Protein AF-A0A849DAQ7-F1 (afdb_monomer_lite)

Secondary structure (DSSP, 8-state):
-HHHHHHHHHHH-HHHHHHHHHHHHHHHHHHHHHS---HHHHHHHHHHHHHHHHHHHHHHHHHHHHH-GGGHHHHHHHHHHHHHHHHHHHHHHHHHHHHHHSSSHHHHHHHHHHHHHHHHHHHHHHHHHHHHHTTT-----

Radius of gyration: 16.73 Å; chains: 1; bounding box: 47×26×46 Å

Foldseek 3Di:
DLVVLLVVCVVPPLLVSLLVLLVLLLVLLVCVLPDPDDPVVNVVSVVSNVVSVSSSNSSVLVVQCVVPVVCSVVVVVVVVVVVVVVVVVLVVLQVVCCVPPVDSSRSSVVVSVVSVVVSVVSVVVVVVCCVVVVVPDPDDD

Structure (mmCIF, N/CA/C/O backbone):
data_AF-A0A849DAQ7-F1
#
_entry.id   AF-A0A849DAQ7-F1
#
loop_
_atom_site.group_PDB
_atom_site.id
_atom_site.type_symbol
_atom_site.label_atom_id
_atom_site.label_alt_id
_atom_site.label_comp_id
_atom_site.label_asym_id
_atom_site.label_entity_id
_atom_site.label_seq_id
_atom_site.pdbx_PDB_ins_code
_atom_site.Cartn_x
_atom_site.Cartn_y
_atom_site.Cartn_z
_atom_site.occupancy
_atom_site.B_iso_or_equiv
_atom_site.auth_seq_id
_atom_site.auth_comp_id
_atom_site.auth_asym_id
_atom_site.auth_atom_id
_atom_site.pdbx_PDB_model_num
ATOM 1 N N . LEU A 1 1 ? 2.113 12.575 2.116 1.00 63.34 1 LEU A N 1
ATOM 2 C CA . LEU A 1 1 ? 0.781 12.156 1.602 1.00 63.34 1 LEU A CA 1
ATOM 3 C C . LEU A 1 1 ? -0.077 11.362 2.594 1.00 63.34 1 LEU A C 1
ATOM 5 O O . LEU A 1 1 ? -1.291 11.370 2.450 1.00 63.34 1 LEU A O 1
ATOM 9 N N . ARG A 1 2 ? 0.493 10.758 3.645 1.00 68.25 2 ARG A N 1
ATOM 10 C CA . ARG A 1 2 ? -0.265 10.064 4.703 1.00 68.25 2 ARG A CA 1
ATOM 11 C C . ARG A 1 2 ? -1.379 10.898 5.386 1.00 68.25 2 ARG A C 1
ATOM 13 O O . ARG A 1 2 ? -2.484 10.375 5.482 1.00 68.25 2 ARG A O 1
ATOM 20 N N . PRO A 1 3 ? -1.176 12.180 5.773 1.00 69.56 3 PRO A N 1
ATOM 21 C CA . PRO A 1 3 ? -2.269 13.002 6.315 1.00 69.56 3 PRO A CA 1
ATOM 22 C C . PRO A 1 3 ? -3.328 13.368 5.264 1.00 69.56 3 PRO A C 1
ATOM 24 O O . PRO A 1 3 ? -4.494 13.516 5.603 1.00 69.56 3 PRO A O 1
ATOM 27 N N . VAL A 1 4 ? -2.951 13.447 3.982 1.00 73.62 4 VAL A N 1
ATOM 28 C CA . VAL A 1 4 ? -3.886 13.710 2.873 1.00 73.62 4 VAL A CA 1
ATOM 29 C C . VAL A 1 4 ? -4.782 12.497 2.624 1.00 73.62 4 VAL A C 1
ATOM 31 O O . VAL A 1 4 ? -5.994 12.641 2.524 1.00 73.62 4 VAL A O 1
ATOM 34 N N . GLY A 1 5 ? -4.206 11.292 2.596 1.00 68.81 5 GLY A N 1
ATOM 35 C CA . GLY A 1 5 ? -4.977 10.051 2.486 1.00 68.81 5 GLY A CA 1
ATOM 36 C C . GLY A 1 5 ? -5.928 9.844 3.662 1.00 68.81 5 GLY A C 1
ATOM 37 O O . GLY A 1 5 ? -7.055 9.405 3.454 1.00 68.81 5 GLY A O 1
ATOM 38 N N . GLY A 1 6 ? -5.501 10.232 4.869 1.00 69.88 6 GLY A N 1
ATOM 39 C CA . GLY A 1 6 ? -6.370 10.302 6.040 1.00 69.88 6 GLY A CA 1
ATOM 40 C C . GLY A 1 6 ? -7.515 11.306 5.860 1.00 69.88 6 GLY A C 1
ATOM 41 O O . GLY A 1 6 ? -8.677 10.935 5.916 1.00 69.88 6 GLY A O 1
ATOM 42 N N . ALA A 1 7 ? -7.223 12.560 5.513 1.00 72.81 7 ALA A N 1
ATOM 43 C CA . ALA A 1 7 ? -8.269 13.567 5.305 1.00 72.81 7 ALA A CA 1
ATOM 44 C C . ALA A 1 7 ? -9.302 13.168 4.224 1.00 72.81 7 ALA A C 1
ATOM 46 O O . ALA A 1 7 ? -10.480 13.512 4.321 1.00 72.81 7 ALA A O 1
ATOM 47 N N . ILE A 1 8 ? -8.881 12.427 3.192 1.00 69.50 8 ILE A N 1
ATOM 48 C CA . ILE A 1 8 ? -9.779 11.865 2.169 1.00 69.50 8 ILE A CA 1
ATOM 49 C C . ILE A 1 8 ? -10.608 10.700 2.738 1.00 69.50 8 ILE A C 1
ATOM 51 O O . ILE A 1 8 ? -11.796 10.578 2.436 1.00 69.50 8 ILE A O 1
ATOM 55 N N . ALA A 1 9 ? -10.009 9.845 3.568 1.00 68.50 9 ALA A N 1
ATOM 56 C CA . ALA A 1 9 ? -10.697 8.767 4.276 1.00 68.50 9 ALA A CA 1
ATOM 57 C C . ALA A 1 9 ? -11.741 9.278 5.284 1.00 68.50 9 ALA A C 1
ATOM 59 O O . ALA A 1 9 ? -12.817 8.684 5.361 1.00 68.50 9 ALA A O 1
ATOM 60 N N . ASP A 1 10 ? -11.503 10.417 5.935 1.00 69.75 10 ASP A N 1
ATOM 61 C CA . ASP A 1 10 ? -12.490 11.069 6.805 1.00 69.75 10 ASP A CA 1
ATOM 62 C C . ASP A 1 10 ? -13.715 11.584 6.028 1.00 69.75 10 ASP A C 1
ATOM 64 O O . ASP A 1 10 ? -14.824 11.595 6.559 1.00 69.75 10 ASP A O 1
ATOM 68 N N . LYS A 1 11 ? -13.546 11.989 4.758 1.00 71.62 11 LYS A N 1
ATOM 69 C CA . LYS A 1 11 ? -14.640 12.530 3.927 1.00 71.62 11 LYS A CA 1
ATOM 70 C C . LYS A 1 11 ? -15.440 11.475 3.161 1.00 71.62 11 LYS A C 1
ATOM 72 O O . LYS A 1 11 ? -16.638 11.650 2.970 1.00 71.62 11 LYS A O 1
ATOM 77 N N . ILE A 1 12 ? -14.786 10.422 2.668 1.00 66.94 12 ILE A N 1
ATOM 78 C CA . ILE A 1 12 ? -15.382 9.441 1.732 1.00 66.94 12 ILE A CA 1
ATOM 79 C C . ILE A 1 12 ? -15.621 8.076 2.410 1.00 66.94 12 ILE A C 1
ATOM 81 O O . ILE A 1 12 ? -16.319 7.217 1.869 1.00 66.94 12 ILE A O 1
ATOM 85 N N . GLY A 1 13 ? -15.082 7.883 3.617 1.00 68.94 13 GLY A N 1
ATOM 86 C CA . GLY A 1 13 ? -15.090 6.624 4.352 1.00 68.94 13 GLY A CA 1
ATOM 87 C C . GLY A 1 13 ? -13.805 5.834 4.105 1.00 68.94 13 GLY A C 1
ATOM 88 O O . GLY A 1 13 ? -13.445 5.534 2.963 1.00 68.94 13 GLY A O 1
ATOM 89 N N . GLY A 1 14 ? -13.112 5.457 5.185 1.00 70.88 14 GLY A N 1
ATOM 90 C CA . GLY A 1 14 ? -11.766 4.880 5.103 1.00 70.88 14 GLY A CA 1
ATOM 91 C C . GLY A 1 14 ? -11.666 3.610 4.257 1.00 70.88 14 GLY A C 1
ATOM 92 O O . GLY A 1 14 ? -10.671 3.422 3.560 1.00 70.88 14 GLY A O 1
ATOM 93 N N . ILE A 1 15 ? -12.712 2.773 4.229 1.00 71.31 15 ILE A N 1
ATOM 94 C CA . ILE A 1 15 ? -12.731 1.562 3.394 1.00 71.31 15 ILE A CA 1
ATOM 95 C C . ILE A 1 15 ? -12.772 1.934 1.907 1.00 71.31 15 ILE A C 1
ATOM 97 O O . ILE A 1 15 ? -11.999 1.381 1.130 1.00 71.31 15 ILE A O 1
ATOM 101 N N . ARG A 1 16 ? -13.633 2.875 1.491 1.00 74.06 16 ARG A N 1
ATOM 102 C CA . ARG A 1 16 ? -13.743 3.291 0.080 1.00 74.06 16 ARG A CA 1
ATOM 103 C C . ARG A 1 16 ? -12.455 3.940 -0.413 1.00 74.06 16 ARG A C 1
ATOM 105 O O . ARG A 1 16 ? -11.978 3.583 -1.486 1.00 74.06 16 ARG A O 1
ATOM 112 N N . SER A 1 17 ? -11.857 4.816 0.392 1.00 75.88 17 SER A N 1
ATOM 113 C CA . SER A 1 17 ? -10.573 5.445 0.065 1.00 75.88 17 SER A CA 1
ATOM 114 C C . SER A 1 17 ? -9.455 4.412 -0.083 1.00 75.88 17 SER A C 1
ATOM 116 O O . SER A 1 17 ? -8.671 4.489 -1.027 1.00 75.88 17 SER A O 1
ATOM 118 N N . LEU A 1 18 ? -9.422 3.388 0.778 1.00 77.44 18 LEU A N 1
ATOM 119 C CA . LEU A 1 18 ? -8.434 2.312 0.689 1.00 77.44 18 LEU A CA 1
ATOM 120 C C . LEU A 1 18 ? -8.552 1.515 -0.624 1.00 77.44 18 LEU A C 1
ATOM 122 O O . LEU A 1 18 ? -7.530 1.239 -1.250 1.00 77.44 18 LEU A O 1
ATOM 126 N N . TYR A 1 19 ? -9.773 1.213 -1.089 1.00 78.38 19 TYR A N 1
ATOM 127 C CA . TYR A 1 19 ? -9.981 0.599 -2.411 1.00 78.38 19 TYR A CA 1
ATOM 128 C C . TYR A 1 19 ? -9.474 1.477 -3.544 1.00 78.38 19 TYR A C 1
ATOM 130 O O . TYR A 1 19 ? -8.793 0.978 -4.437 1.00 78.38 19 TYR A O 1
ATOM 138 N N . ILE A 1 20 ? -9.807 2.768 -3.525 1.00 80.25 20 ILE A N 1
ATOM 139 C CA . ILE A 1 20 ? -9.418 3.700 -4.587 1.00 80.25 20 ILE A CA 1
ATOM 140 C C . ILE A 1 20 ? -7.893 3.764 -4.689 1.00 80.25 20 ILE A C 1
ATOM 142 O O . ILE A 1 20 ? -7.353 3.657 -5.787 1.00 80.25 20 ILE A O 1
ATOM 146 N N . PHE A 1 21 ? -7.186 3.862 -3.561 1.00 81.81 21 PHE A N 1
ATOM 147 C CA . PHE A 1 21 ? -5.725 3.938 -3.554 1.00 81.81 21 PHE A CA 1
ATOM 148 C C . PHE A 1 21 ? -5.051 2.617 -3.948 1.00 81.81 21 PHE A C 1
ATOM 150 O O . PHE A 1 21 ? -4.107 2.628 -4.731 1.00 81.81 21 PHE A O 1
ATOM 157 N N . LEU A 1 22 ? -5.542 1.468 -3.473 1.00 80.50 22 LEU A N 1
ATOM 158 C CA . LEU A 1 22 ? -4.985 0.165 -3.864 1.00 80.50 22 LEU A CA 1
ATOM 159 C C . LEU A 1 22 ? -5.239 -0.162 -5.342 1.00 80.50 22 LEU A C 1
ATOM 161 O O . LEU A 1 22 ? -4.355 -0.691 -6.013 1.00 80.50 22 LEU A O 1
ATOM 165 N N . THR A 1 23 ? -6.422 0.169 -5.868 1.00 81.06 23 THR A N 1
ATOM 166 C CA . THR A 1 23 ? -6.737 -0.040 -7.292 1.00 81.06 23 THR A CA 1
ATOM 167 C C . THR A 1 23 ? -5.905 0.869 -8.187 1.00 81.06 23 THR A C 1
ATOM 169 O O . THR A 1 23 ? -5.379 0.402 -9.194 1.00 81.06 23 THR A O 1
ATOM 172 N N . SER A 1 24 ? -5.696 2.132 -7.803 1.00 82.75 24 SER A N 1
ATOM 173 C CA . SER A 1 24 ? -4.801 3.027 -8.547 1.00 82.75 24 SER A CA 1
ATOM 174 C C . SER A 1 24 ? -3.344 2.555 -8.518 1.00 82.75 24 SER A C 1
ATOM 176 O O . SER A 1 24 ? -2.700 2.579 -9.562 1.00 82.75 24 SER A O 1
ATOM 178 N N . VAL A 1 25 ? -2.841 2.024 -7.395 1.00 83.06 25 VAL A N 1
ATOM 179 C CA . VAL A 1 25 ? -1.511 1.377 -7.345 1.00 83.06 25 VAL A CA 1
ATOM 180 C C . VAL A 1 25 ? -1.428 0.199 -8.319 1.00 83.06 25 VAL A C 1
ATOM 182 O O . VAL A 1 25 ? -0.486 0.133 -9.105 1.00 83.06 25 VAL A O 1
ATOM 185 N N . ALA A 1 26 ? -2.415 -0.702 -8.312 1.00 81.94 26 ALA A N 1
ATOM 186 C CA . ALA A 1 26 ? -2.423 -1.863 -9.201 1.00 81.94 26 ALA A CA 1
ATOM 187 C C . ALA A 1 26 ? -2.426 -1.459 -10.687 1.00 81.94 26 ALA A C 1
ATOM 189 O O . ALA A 1 26 ? -1.647 -2.000 -11.469 1.00 81.94 26 ALA A O 1
ATOM 190 N N . VAL A 1 27 ? -3.246 -0.472 -11.069 1.00 83.69 27 VAL A N 1
ATOM 191 C CA . VAL A 1 27 ? -3.317 0.035 -12.451 1.00 83.69 27 VAL A CA 1
ATOM 192 C C . VAL A 1 27 ? -2.011 0.706 -12.869 1.00 83.69 27 VAL A C 1
ATOM 194 O O . VAL A 1 27 ? -1.516 0.434 -13.958 1.00 83.69 27 VAL A O 1
ATOM 197 N N . LEU A 1 28 ? -1.431 1.557 -12.018 1.00 81.31 28 LEU A N 1
ATOM 198 C CA . LEU A 1 28 ? -0.191 2.269 -12.337 1.00 81.31 28 LEU A CA 1
ATOM 199 C C . LEU A 1 28 ? 0.998 1.314 -12.483 1.00 81.31 28 LEU A C 1
ATOM 201 O O . LEU A 1 28 ? 1.810 1.493 -13.389 1.00 81.31 28 LEU A O 1
ATOM 205 N N . ILE A 1 29 ? 1.084 0.284 -11.636 1.00 81.00 29 ILE A N 1
ATOM 206 C CA . ILE A 1 29 ? 2.131 -0.737 -11.747 1.00 81.00 29 ILE A CA 1
ATOM 207 C C . ILE A 1 29 ? 1.923 -1.597 -12.996 1.00 81.00 29 ILE A C 1
ATOM 209 O O . ILE A 1 29 ? 2.883 -1.864 -13.711 1.00 81.00 29 ILE A O 1
ATOM 213 N N . PHE A 1 30 ? 0.685 -1.993 -13.303 1.00 80.62 30 PHE A N 1
ATOM 214 C CA . PHE A 1 30 ? 0.385 -2.732 -14.531 1.00 80.62 30 PHE A CA 1
ATOM 215 C C . PHE A 1 30 ? 0.762 -1.916 -15.775 1.00 80.62 30 PHE A C 1
ATOM 217 O O . PHE A 1 30 ? 1.407 -2.422 -16.689 1.00 80.62 30 PHE A O 1
ATOM 224 N N . LEU A 1 31 ? 0.433 -0.624 -15.782 1.00 81.00 31 LEU A N 1
ATOM 225 C CA . LEU A 1 31 ? 0.795 0.284 -16.863 1.00 81.00 31 LEU A CA 1
ATOM 226 C C . LEU A 1 31 ? 2.319 0.421 -17.000 1.00 81.00 31 LEU A C 1
ATOM 228 O O . LEU A 1 31 ? 2.824 0.447 -18.116 1.00 81.00 31 LEU A O 1
ATOM 232 N N . ASN A 1 32 ? 3.051 0.444 -15.882 1.00 77.69 32 ASN A N 1
ATOM 233 C CA . ASN A 1 32 ? 4.512 0.476 -15.880 1.00 77.69 32 ASN A CA 1
ATOM 234 C C . ASN A 1 32 ? 5.158 -0.835 -16.358 1.00 77.69 32 ASN A C 1
ATOM 236 O O . ASN A 1 32 ? 6.181 -0.787 -17.028 1.00 77.69 32 ASN A O 1
ATOM 240 N N . ALA A 1 33 ? 4.549 -1.983 -16.055 1.00 73.38 33 ALA A N 1
ATOM 241 C CA . ALA A 1 33 ? 5.079 -3.297 -16.413 1.00 73.38 33 ALA A CA 1
ATOM 242 C C . ALA A 1 33 ? 4.846 -3.677 -17.888 1.00 73.38 33 ALA A C 1
ATOM 244 O O . ALA A 1 33 ? 5.661 -4.388 -18.466 1.00 73.38 33 ALA A O 1
ATOM 245 N N . PHE A 1 34 ? 3.737 -3.237 -18.497 1.00 73.94 34 PHE A N 1
ATOM 246 C CA . PHE A 1 34 ? 3.363 -3.637 -19.863 1.00 73.94 34 PHE A CA 1
ATOM 247 C C . PHE A 1 34 ? 3.607 -2.561 -20.927 1.00 73.94 34 PHE A C 1
ATOM 249 O O . PHE A 1 34 ? 3.648 -2.886 -22.114 1.00 73.94 34 PHE A O 1
ATOM 256 N N . ILE A 1 35 ? 3.767 -1.291 -20.540 1.00 75.56 35 ILE A N 1
ATOM 257 C CA . ILE A 1 35 ? 4.029 -0.195 -21.479 1.00 75.56 35 ILE A CA 1
ATOM 258 C C . ILE A 1 35 ? 5.456 0.304 -21.277 1.00 75.56 35 ILE A C 1
ATOM 260 O O . ILE A 1 35 ? 5.811 0.776 -20.199 1.00 75.56 35 ILE A O 1
ATOM 264 N N . ALA A 1 36 ? 6.256 0.266 -22.346 1.00 69.12 36 ALA A N 1
ATOM 265 C CA . ALA A 1 36 ? 7.563 0.912 -22.383 1.00 69.12 36 ALA A CA 1
ATOM 266 C C . ALA A 1 36 ? 7.381 2.439 -22.306 1.00 69.12 36 ALA A C 1
ATOM 268 O O . ALA A 1 36 ? 7.173 3.122 -23.310 1.00 69.12 36 ALA A O 1
ATOM 269 N N . LEU A 1 37 ? 7.389 2.971 -21.086 1.00 72.56 37 LEU A N 1
ATOM 270 C CA . LEU A 1 37 ? 7.232 4.395 -20.822 1.00 72.56 37 LEU A CA 1
ATOM 271 C C . LEU A 1 37 ? 8.563 5.115 -21.029 1.00 72.56 37 LEU A C 1
ATOM 273 O O . LEU A 1 37 ? 9.622 4.634 -20.631 1.00 72.56 37 LEU A O 1
ATOM 277 N N . SER A 1 38 ? 8.500 6.319 -21.599 1.00 80.94 38 SER A N 1
ATOM 278 C CA . SER A 1 38 ? 9.652 7.221 -21.616 1.00 80.94 38 SER A CA 1
ATOM 279 C C . SER A 1 38 ? 10.118 7.506 -20.184 1.00 80.94 38 SER A C 1
ATOM 281 O O . SER A 1 38 ? 9.290 7.623 -19.277 1.00 80.94 38 SER A O 1
ATOM 283 N N . PHE A 1 39 ? 11.429 7.661 -19.988 1.00 77.62 39 PHE A N 1
ATOM 284 C CA . PHE A 1 39 ? 12.069 7.847 -18.680 1.00 77.62 39 PHE A CA 1
ATOM 285 C C . PHE A 1 39 ? 11.359 8.890 -17.797 1.00 77.62 39 PHE A C 1
ATOM 287 O O . PHE A 1 39 ? 11.065 8.636 -16.630 1.00 77.62 39 PHE A O 1
ATOM 294 N N . TRP A 1 40 ? 10.980 10.033 -18.376 1.00 83.94 40 TRP A N 1
ATOM 295 C CA . TRP A 1 40 ? 10.267 11.104 -17.670 1.00 83.94 40 TRP A CA 1
ATOM 296 C C . TRP A 1 40 ? 8.868 10.699 -17.196 1.00 83.94 40 TRP A C 1
ATOM 298 O O . TRP A 1 40 ? 8.449 11.063 -16.099 1.00 83.94 40 TRP A O 1
ATOM 308 N N . ILE A 1 41 ? 8.148 9.918 -18.003 1.00 83.12 41 ILE A N 1
ATOM 309 C CA . ILE A 1 41 ? 6.801 9.449 -17.668 1.00 83.12 41 ILE A CA 1
ATOM 310 C C . ILE A 1 41 ? 6.886 8.351 -16.602 1.00 83.12 41 ILE A C 1
ATOM 312 O O . ILE A 1 41 ? 6.092 8.353 -15.664 1.00 83.12 41 ILE A O 1
ATOM 316 N N . ALA A 1 42 ? 7.880 7.461 -16.687 1.00 80.31 42 ALA A N 1
ATOM 317 C CA . ALA A 1 42 ? 8.117 6.433 -15.675 1.00 80.31 42 ALA A CA 1
ATOM 318 C C . ALA A 1 42 ? 8.366 7.042 -14.283 1.00 80.31 42 ALA A C 1
ATOM 320 O O . ALA A 1 42 ? 7.803 6.564 -13.298 1.00 80.31 42 ALA A O 1
ATOM 321 N N . ILE A 1 43 ? 9.125 8.143 -14.200 1.00 84.19 43 ILE A N 1
ATOM 322 C CA . ILE A 1 43 ? 9.340 8.877 -12.944 1.00 84.19 43 ILE A CA 1
ATOM 323 C C . ILE A 1 43 ? 8.013 9.393 -12.376 1.00 84.19 43 ILE A C 1
ATOM 325 O O . ILE A 1 43 ? 7.713 9.161 -11.206 1.00 84.19 43 ILE A O 1
ATOM 329 N N . ILE A 1 44 ? 7.190 10.055 -13.195 1.00 86.56 44 ILE A N 1
ATOM 330 C CA . ILE A 1 44 ? 5.888 10.582 -12.754 1.00 86.56 44 ILE A CA 1
ATOM 331 C C . ILE A 1 44 ? 4.994 9.448 -12.239 1.00 86.56 44 ILE A C 1
ATOM 333 O O . ILE A 1 44 ? 4.396 9.566 -11.169 1.00 86.56 44 ILE A O 1
ATOM 337 N N . VAL A 1 45 ? 4.938 8.329 -12.966 1.00 84.75 45 VAL A N 1
ATOM 338 C CA . VAL A 1 45 ? 4.170 7.142 -12.568 1.00 84.75 45 VAL A CA 1
ATOM 339 C C . VAL A 1 45 ? 4.674 6.581 -11.235 1.00 84.75 45 VAL A C 1
ATOM 341 O O . VAL A 1 45 ? 3.859 6.288 -10.361 1.00 84.75 45 VAL A O 1
ATOM 344 N N . MET A 1 46 ? 5.990 6.514 -11.016 1.00 83.62 46 MET A N 1
ATOM 345 C CA . MET A 1 46 ? 6.564 6.081 -9.736 1.00 83.62 46 MET A CA 1
ATOM 346 C C . MET A 1 46 ? 6.173 6.997 -8.577 1.00 83.62 46 MET A C 1
ATOM 348 O O . MET A 1 46 ? 5.744 6.513 -7.528 1.00 83.62 46 MET A O 1
ATOM 352 N N . PHE A 1 47 ? 6.230 8.317 -8.767 1.00 86.56 47 PHE A N 1
ATOM 353 C CA . PHE A 1 47 ? 5.762 9.263 -7.752 1.00 86.56 47 PHE A CA 1
ATOM 354 C C . PHE A 1 47 ? 4.272 9.081 -7.440 1.00 86.56 47 PHE A C 1
ATOM 356 O O . PHE A 1 47 ? 3.885 9.135 -6.272 1.00 86.56 47 PHE A O 1
ATOM 363 N N . LEU A 1 48 ? 3.438 8.809 -8.449 1.00 86.31 48 LEU A N 1
ATOM 364 C CA . LEU A 1 48 ? 2.013 8.527 -8.255 1.00 86.31 48 LEU A CA 1
ATOM 365 C C . LEU A 1 48 ? 1.772 7.212 -7.500 1.00 86.31 48 LEU A C 1
ATOM 367 O O . LEU A 1 48 ? 0.902 7.164 -6.625 1.00 86.31 48 LEU A O 1
ATOM 371 N N . ILE A 1 49 ? 2.556 6.167 -7.779 1.00 86.25 49 ILE A N 1
ATOM 372 C CA . ILE A 1 49 ? 2.507 4.891 -7.048 1.00 86.25 49 ILE A CA 1
ATOM 373 C C . ILE A 1 49 ? 2.868 5.122 -5.577 1.00 86.25 49 ILE A C 1
ATOM 375 O O . ILE A 1 49 ? 2.095 4.760 -4.686 1.00 86.25 49 ILE A O 1
ATOM 379 N N . MET A 1 50 ? 3.995 5.789 -5.309 1.00 85.31 50 MET A N 1
ATOM 380 C CA . MET A 1 50 ? 4.444 6.113 -3.949 1.00 85.31 50 MET A CA 1
ATOM 381 C C . MET A 1 50 ? 3.430 6.990 -3.207 1.00 85.31 50 MET A C 1
ATOM 383 O O . MET A 1 50 ? 3.162 6.781 -2.020 1.00 85.31 50 MET A O 1
ATOM 387 N N . ALA A 1 51 ? 2.824 7.955 -3.902 1.00 85.50 51 ALA A N 1
ATOM 388 C CA . ALA A 1 51 ? 1.791 8.810 -3.341 1.00 85.50 51 ALA A CA 1
ATOM 389 C C . ALA A 1 51 ? 0.545 8.017 -2.940 1.00 85.50 51 ALA A C 1
ATOM 391 O O . ALA A 1 51 ? 0.049 8.182 -1.823 1.00 85.50 51 ALA A O 1
ATOM 392 N N . SER A 1 52 ? 0.082 7.128 -3.816 1.00 84.38 52 SER A N 1
ATOM 393 C CA . SER A 1 52 ? -1.101 6.294 -3.595 1.00 84.38 52 SER A CA 1
ATOM 394 C C . SER A 1 52 ? -0.881 5.285 -2.465 1.00 84.38 52 SER A C 1
ATOM 396 O O . SER A 1 52 ? -1.723 5.183 -1.576 1.00 84.38 52 SER A O 1
ATOM 398 N N . LEU A 1 53 ? 0.290 4.639 -2.398 1.00 84.81 53 LEU A N 1
ATOM 399 C CA . LEU A 1 53 ? 0.705 3.804 -1.259 1.00 84.81 53 LEU A CA 1
ATOM 400 C C . LEU A 1 53 ? 0.723 4.595 0.059 1.00 84.81 53 LEU A C 1
ATOM 402 O O . LEU A 1 53 ? 0.198 4.148 1.081 1.00 84.81 53 LEU A O 1
ATOM 406 N N . GLY A 1 54 ? 1.279 5.810 0.039 1.00 84.56 54 GLY A N 1
ATOM 407 C CA . GLY A 1 54 ? 1.299 6.694 1.202 1.00 84.56 54 GLY A CA 1
ATOM 408 C C . GLY A 1 54 ? -0.102 7.096 1.676 1.00 84.56 54 GLY A C 1
ATOM 409 O O . GLY A 1 54 ? -0.339 7.182 2.884 1.00 84.56 54 GLY A O 1
ATOM 410 N N . MET A 1 55 ? -1.034 7.321 0.747 1.00 84.12 55 MET A N 1
ATOM 411 C CA . MET A 1 55 ? -2.431 7.634 1.058 1.00 84.12 55 MET A CA 1
ATOM 412 C C . MET A 1 55 ? -3.214 6.410 1.551 1.00 84.12 55 MET A C 1
ATOM 414 O O . MET A 1 55 ? -3.962 6.537 2.520 1.00 84.12 55 MET A O 1
ATOM 418 N N . ALA A 1 56 ? -2.984 5.227 0.970 1.00 83.88 56 ALA A N 1
ATOM 419 C CA . ALA A 1 56 ? -3.548 3.957 1.433 1.00 83.88 56 ALA A CA 1
ATOM 420 C C . ALA A 1 56 ? -3.175 3.678 2.896 1.00 83.88 56 ALA A C 1
ATOM 422 O O . ALA A 1 56 ? -4.043 3.369 3.711 1.00 83.88 56 ALA A O 1
ATOM 423 N N . ASN A 1 57 ? -1.908 3.897 3.263 1.00 85.38 57 ASN A N 1
ATOM 424 C CA . ASN A 1 57 ? -1.467 3.812 4.655 1.00 85.38 57 ASN A CA 1
ATOM 425 C C . ASN A 1 57 ? -2.182 4.841 5.548 1.00 85.38 57 ASN A C 1
ATOM 427 O O . ASN A 1 57 ? -2.544 4.530 6.677 1.00 85.38 57 ASN A O 1
ATOM 431 N N . GLY A 1 58 ? -2.426 6.062 5.067 1.00 81.50 58 GLY A N 1
ATOM 432 C CA . GLY A 1 58 ? -3.210 7.064 5.802 1.00 81.50 58 GLY A CA 1
ATOM 433 C C . GLY A 1 58 ? -4.631 6.589 6.114 1.00 81.50 58 GLY A C 1
ATOM 434 O O . GLY A 1 58 ? -5.052 6.629 7.268 1.00 81.50 58 G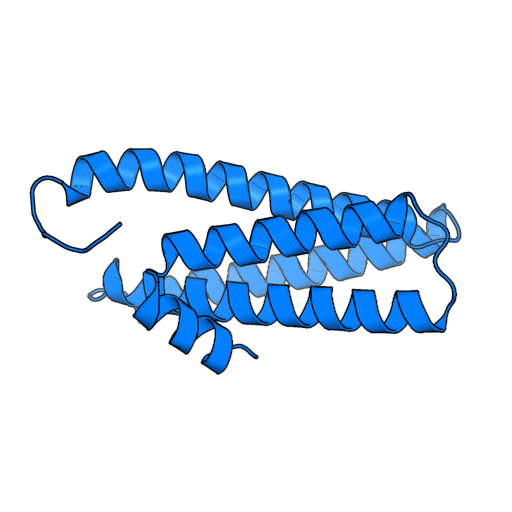LY A O 1
ATOM 435 N N . ALA A 1 59 ? -5.328 6.062 5.106 1.00 81.81 59 ALA A N 1
ATOM 436 C CA . ALA A 1 59 ? -6.678 5.519 5.250 1.00 81.81 59 ALA A CA 1
ATOM 437 C C . ALA A 1 59 ? -6.723 4.289 6.177 1.00 81.81 59 ALA A C 1
ATOM 439 O O . ALA A 1 59 ? -7.608 4.186 7.026 1.00 81.81 59 ALA A O 1
ATOM 440 N N . LEU A 1 60 ? -5.745 3.380 6.068 1.00 82.19 60 LEU A N 1
ATOM 441 C CA . LEU A 1 60 ? -5.649 2.195 6.925 1.00 82.19 60 LEU A CA 1
ATOM 442 C C . LEU A 1 60 ? -5.545 2.586 8.403 1.00 82.19 60 LEU A C 1
ATOM 444 O O . LEU A 1 60 ? -6.302 2.085 9.231 1.00 82.19 60 LEU A O 1
ATOM 448 N N . PHE A 1 61 ? -4.643 3.512 8.733 1.00 82.31 61 PHE A N 1
ATOM 449 C CA . PHE A 1 61 ? -4.418 3.929 10.118 1.00 82.31 61 PHE A CA 1
ATOM 450 C C . PHE A 1 61 ? -5.581 4.728 10.718 1.00 82.31 61 PHE A C 1
ATOM 452 O O . PHE A 1 61 ? -5.664 4.810 11.938 1.00 82.31 61 PHE A O 1
ATOM 459 N N . GLN A 1 62 ? -6.5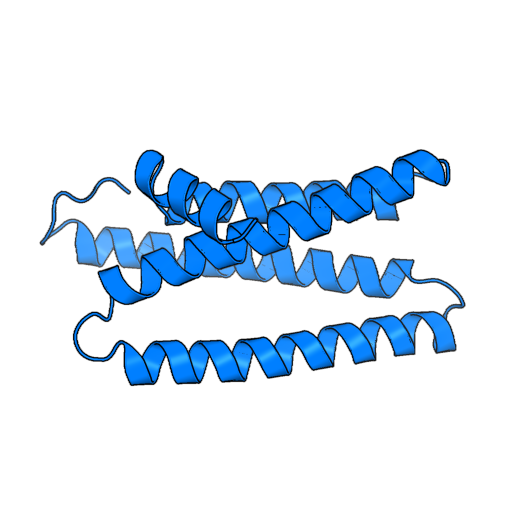03 5.255 9.907 1.00 81.69 62 GLN A N 1
ATOM 460 C CA . GLN A 1 62 ? -7.759 5.822 10.407 1.00 81.69 62 GLN A CA 1
ATOM 461 C C . GLN A 1 62 ? -8.818 4.768 10.736 1.00 81.69 62 GLN A C 1
ATOM 463 O O . GLN A 1 62 ? -9.606 4.954 11.660 1.00 81.69 62 GLN A O 1
ATOM 468 N N . LEU A 1 63 ? -8.829 3.635 10.031 1.00 77.00 63 LEU A N 1
ATOM 469 C CA . LEU A 1 63 ? -9.775 2.546 10.297 1.00 77.00 63 LEU A CA 1
ATOM 470 C C . LEU A 1 63 ? -9.448 1.787 11.593 1.00 77.00 63 LEU A C 1
ATOM 472 O O . LEU A 1 63 ? -10.349 1.297 12.275 1.00 77.00 63 LEU A O 1
ATOM 476 N N . VAL A 1 64 ? -8.165 1.705 11.954 1.00 82.25 64 VAL A N 1
ATOM 477 C CA . VAL A 1 64 ? -7.688 1.016 13.167 1.00 82.25 64 VAL A CA 1
ATOM 478 C C . VAL A 1 64 ? -8.317 1.567 14.459 1.00 82.25 64 VAL A C 1
ATOM 480 O O . VAL A 1 64 ? -8.932 0.773 15.176 1.00 82.25 64 VAL A O 1
ATOM 483 N N . PRO A 1 65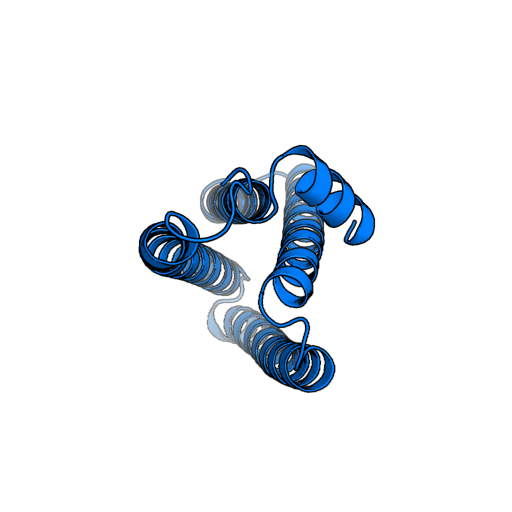 ? -8.239 2.878 14.778 1.00 79.19 65 PRO A N 1
ATOM 484 C CA . PRO A 1 65 ? -8.835 3.432 15.993 1.00 79.19 65 PRO A CA 1
ATOM 485 C C . PRO A 1 65 ? -10.360 3.324 16.011 1.00 79.19 65 PRO A C 1
ATOM 487 O O . PRO A 1 65 ? -10.927 3.164 17.087 1.00 79.19 65 PRO A O 1
ATOM 490 N N . GLN A 1 66 ? -11.031 3.365 14.854 1.00 78.38 66 GLN A N 1
ATOM 491 C CA . GLN A 1 66 ? -12.490 3.214 14.780 1.00 78.38 66 GLN A CA 1
ATOM 492 C C . GLN A 1 66 ? -12.947 1.804 15.174 1.00 78.38 66 GLN A C 1
ATOM 494 O O . GLN A 1 66 ? -14.030 1.635 15.730 1.00 78.38 66 GLN A O 1
ATOM 499 N N . ARG A 1 67 ? -12.130 0.779 14.897 1.00 77.12 67 ARG A N 1
ATOM 500 C CA . ARG A 1 67 ? -12.480 -0.617 15.188 1.00 77.12 67 ARG A CA 1
ATOM 501 C C . ARG A 1 67 ? -11.953 -1.109 16.531 1.00 77.12 67 ARG A C 1
ATOM 503 O O . ARG A 1 67 ? -12.655 -1.843 17.221 1.00 77.12 67 ARG A O 1
ATOM 510 N N . PHE A 1 68 ? -10.724 -0.745 16.873 1.00 80.06 68 PHE A N 1
ATOM 511 C CA . PHE A 1 68 ? -9.995 -1.294 18.014 1.00 80.06 68 PHE A CA 1
ATOM 512 C C . PHE A 1 68 ? -9.626 -0.202 19.017 1.00 80.06 68 PHE A C 1
ATOM 514 O O . PHE A 1 68 ? -8.503 -0.151 19.504 1.00 80.06 68 PHE A O 1
ATOM 521 N N . SER A 1 69 ? -10.570 0.686 19.340 1.00 78.94 69 SER A N 1
ATOM 522 C CA . SER A 1 69 ? -10.308 1.839 20.215 1.00 78.94 69 SER A CA 1
ATOM 523 C C . SER A 1 69 ? -9.801 1.434 21.605 1.00 78.94 69 SER A C 1
ATOM 525 O O . SER A 1 69 ? -9.013 2.160 22.198 1.00 78.94 69 SER A O 1
ATOM 527 N N . LYS A 1 70 ? -10.225 0.266 22.113 1.00 84.62 70 LYS A N 1
ATOM 528 C CA . LYS A 1 70 ? -9.799 -0.262 23.420 1.00 84.62 70 LYS A CA 1
ATOM 529 C C . LYS A 1 70 ? -8.366 -0.809 23.425 1.00 84.62 70 LYS A C 1
ATOM 531 O O . LYS A 1 70 ? -7.701 -0.705 24.444 1.00 84.62 70 LYS A O 1
ATOM 536 N N . ASP A 1 71 ? -7.886 -1.310 22.285 1.00 88.06 71 ASP A N 1
ATOM 537 C CA . ASP A 1 71 ? -6.598 -2.011 22.150 1.00 88.06 71 ASP A CA 1
ATOM 538 C C . ASP A 1 71 ? -5.693 -1.354 21.091 1.00 88.06 71 ASP A C 1
ATOM 540 O O . ASP A 1 71 ? -4.901 -2.012 20.410 1.00 88.06 71 ASP A O 1
ATOM 544 N N . ILE A 1 72 ? -5.817 -0.033 20.923 1.00 87.06 72 ILE A N 1
ATOM 545 C CA . ILE A 1 72 ? -5.173 0.715 19.835 1.00 87.06 72 ILE A CA 1
ATOM 546 C C . ILE A 1 72 ? -3.645 0.578 19.843 1.00 87.06 72 ILE A C 1
ATOM 548 O O . ILE A 1 72 ? -3.032 0.468 18.780 1.00 87.06 72 ILE A O 1
ATOM 552 N N . GLY A 1 73 ? -3.023 0.535 21.026 1.00 87.56 73 GLY A N 1
ATOM 553 C CA . GLY A 1 73 ? -1.571 0.389 21.160 1.00 87.56 73 GLY A CA 1
ATOM 554 C C . GLY A 1 73 ? -1.075 -0.976 20.679 1.00 87.56 73 GLY A C 1
ATOM 555 O O . GLY A 1 73 ? -0.094 -1.052 19.945 1.00 87.56 73 GLY A O 1
ATOM 556 N N . ILE A 1 74 ? -1.803 -2.049 21.003 1.00 91.31 74 ILE A N 1
ATOM 557 C CA . ILE A 1 74 ? -1.460 -3.410 20.570 1.00 91.31 74 ILE A CA 1
ATOM 558 C C . ILE A 1 74 ? -1.660 -3.534 19.057 1.00 91.31 74 ILE A C 1
ATOM 560 O O . ILE A 1 74 ? -0.777 -4.013 18.347 1.00 91.31 74 ILE A O 1
ATOM 564 N N . MET A 1 75 ? -2.792 -3.045 18.542 1.00 87.88 75 MET A N 1
ATOM 565 C CA . MET A 1 75 ? -3.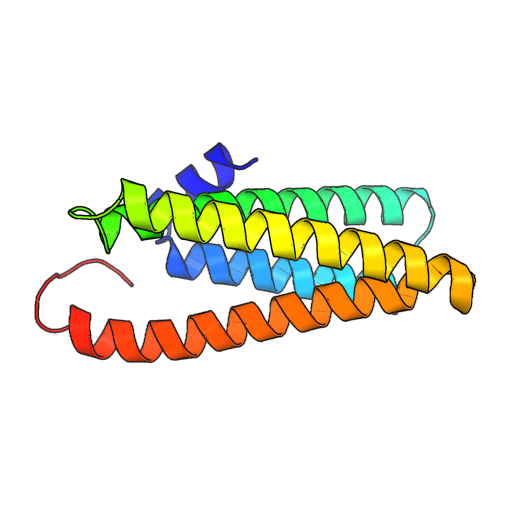102 -3.141 17.114 1.00 87.88 75 MET A CA 1
ATOM 566 C C . MET A 1 75 ? -2.138 -2.332 16.251 1.00 87.88 75 MET A C 1
ATOM 568 O O . MET A 1 75 ? -1.661 -2.835 15.238 1.00 87.88 75 MET A O 1
ATOM 572 N N . THR A 1 76 ? -1.802 -1.104 16.647 1.00 87.75 76 THR A N 1
ATOM 573 C CA . THR A 1 76 ? -0.820 -0.301 15.904 1.00 87.75 76 THR A CA 1
ATOM 574 C C . THR A 1 76 ? 0.586 -0.900 15.979 1.00 87.75 76 THR A C 1
ATOM 576 O O . THR A 1 76 ? 1.292 -0.861 14.973 1.00 87.75 76 THR A O 1
ATOM 579 N N . GLY A 1 77 ? 0.963 -1.522 17.103 1.00 89.94 77 GLY A N 1
ATOM 580 C CA . GLY A 1 77 ? 2.219 -2.264 17.245 1.00 89.94 77 GLY A CA 1
ATOM 581 C C . GLY A 1 77 ? 2.318 -3.464 16.299 1.00 89.94 77 GLY A C 1
ATOM 582 O O . GLY A 1 77 ? 3.288 -3.573 15.549 1.00 89.94 77 GLY A O 1
ATOM 583 N N . ILE A 1 78 ? 1.291 -4.322 16.263 1.00 92.19 78 ILE A N 1
ATOM 584 C CA . ILE A 1 78 ? 1.243 -5.488 15.360 1.00 92.19 78 ILE A CA 1
ATOM 585 C C . ILE A 1 78 ? 1.268 -5.035 13.896 1.00 92.19 78 ILE A C 1
ATOM 587 O O . ILE A 1 78 ? 2.071 -5.535 13.113 1.00 92.19 78 ILE A O 1
ATOM 591 N N . ILE A 1 79 ? 0.443 -4.048 13.527 1.00 89.62 79 ILE A N 1
ATOM 592 C CA . ILE A 1 79 ? 0.400 -3.509 12.157 1.00 89.62 79 ILE A CA 1
ATOM 593 C C . ILE A 1 79 ? 1.750 -2.899 11.768 1.00 89.62 79 ILE A C 1
ATOM 595 O O . ILE A 1 79 ? 2.203 -3.084 10.640 1.00 89.62 79 ILE A O 1
ATOM 599 N N . GLY A 1 80 ? 2.407 -2.192 12.691 1.00 89.12 80 GLY A N 1
ATOM 600 C CA . GLY A 1 80 ? 3.738 -1.631 12.481 1.00 89.12 80 GLY A CA 1
ATOM 601 C C . GLY A 1 80 ? 4.787 -2.711 12.222 1.00 89.12 80 GLY A C 1
ATOM 602 O O . GLY A 1 80 ? 5.526 -2.614 11.244 1.00 89.12 80 GLY A O 1
ATOM 603 N N . ALA A 1 81 ? 4.808 -3.766 13.040 1.00 92.62 81 ALA A N 1
ATOM 604 C CA . ALA A 1 81 ? 5.727 -4.890 12.876 1.00 92.62 81 ALA A CA 1
ATOM 605 C C . ALA A 1 81 ? 5.486 -5.644 11.556 1.00 92.62 81 ALA A C 1
ATOM 607 O O . ALA A 1 81 ? 6.425 -5.870 10.794 1.00 92.62 81 ALA A O 1
ATOM 608 N N . SER A 1 82 ? 4.230 -5.968 11.232 1.00 90.62 82 SER A N 1
ATOM 609 C CA . SER A 1 82 ? 3.876 -6.594 9.952 1.00 90.62 82 SER A CA 1
ATOM 610 C C . SER A 1 82 ? 4.224 -5.703 8.755 1.00 90.62 82 SER A C 1
ATOM 612 O O . SER A 1 82 ? 4.704 -6.201 7.740 1.00 90.62 82 SER A O 1
ATOM 614 N N . GLY A 1 83 ? 4.030 -4.386 8.874 1.00 87.56 83 GLY A N 1
ATOM 615 C CA . GLY A 1 83 ? 4.405 -3.420 7.843 1.00 87.56 83 GLY A CA 1
ATOM 616 C C . GLY A 1 83 ? 5.916 -3.341 7.619 1.00 87.56 83 GLY A C 1
ATOM 617 O O . GLY A 1 83 ? 6.354 -3.281 6.473 1.00 87.56 83 GLY A O 1
ATOM 618 N N . ALA A 1 84 ? 6.715 -3.395 8.690 1.00 89.12 84 ALA A N 1
ATOM 619 C CA . ALA A 1 84 ? 8.173 -3.432 8.594 1.00 89.12 84 ALA A CA 1
ATOM 620 C C . ALA A 1 84 ? 8.660 -4.710 7.891 1.00 89.12 84 ALA A C 1
ATOM 622 O O . ALA A 1 84 ? 9.461 -4.624 6.963 1.00 89.12 84 ALA A O 1
ATOM 623 N N . LEU A 1 85 ? 8.115 -5.876 8.263 1.00 92.62 85 LEU A N 1
ATOM 624 C CA . LEU A 1 85 ? 8.425 -7.153 7.608 1.00 92.62 85 LEU A CA 1
ATOM 625 C C . LEU A 1 85 ? 8.051 -7.142 6.119 1.00 92.62 85 LEU A C 1
ATOM 627 O O . LEU A 1 85 ? 8.853 -7.542 5.280 1.00 92.62 85 LEU A O 1
ATOM 631 N N . GLY A 1 86 ? 6.865 -6.630 5.777 1.00 87.44 86 GLY A N 1
ATOM 632 C CA . GLY A 1 86 ? 6.443 -6.488 4.382 1.00 87.44 86 GLY A CA 1
ATOM 633 C C . GLY A 1 86 ? 7.343 -5.540 3.581 1.00 87.44 86 GLY A C 1
ATOM 634 O O . GLY A 1 86 ? 7.658 -5.819 2.428 1.00 87.44 86 GLY A O 1
ATOM 635 N N . GLY A 1 87 ? 7.802 -4.446 4.197 1.00 87.12 87 GLY A N 1
ATOM 636 C CA . GLY A 1 87 ? 8.745 -3.513 3.578 1.00 87.12 87 GLY A CA 1
ATOM 637 C C . GLY A 1 87 ? 10.094 -4.160 3.256 1.00 87.12 87 GLY A C 1
ATOM 638 O O . GLY A 1 87 ? 10.588 -4.002 2.142 1.00 87.12 87 GLY A O 1
ATOM 639 N N . VAL A 1 88 ? 10.656 -4.930 4.194 1.00 91.25 88 VAL A N 1
ATOM 640 C CA . VAL A 1 88 ? 11.906 -5.679 3.975 1.00 91.25 88 VAL A CA 1
ATOM 641 C C . VAL A 1 88 ? 11.734 -6.715 2.862 1.00 91.25 88 VAL A C 1
ATOM 643 O O . VAL A 1 88 ? 12.552 -6.753 1.948 1.00 91.25 88 VAL A O 1
ATOM 646 N N . ALA A 1 89 ? 10.631 -7.469 2.862 1.00 89.12 89 ALA A N 1
ATOM 647 C CA . ALA A 1 89 ? 10.350 -8.451 1.814 1.00 89.12 89 ALA A CA 1
ATOM 648 C C . ALA A 1 89 ? 10.282 -7.817 0.411 1.00 89.12 89 ALA A C 1
ATOM 650 O O . ALA A 1 89 ? 10.807 -8.374 -0.548 1.00 89.12 89 ALA A O 1
ATOM 651 N N . ILE A 1 90 ? 9.679 -6.628 0.275 1.00 87.44 90 ILE A N 1
ATOM 652 C CA . ILE A 1 90 ? 9.637 -5.908 -1.010 1.00 87.44 90 ILE A CA 1
ATOM 653 C C . ILE A 1 90 ? 11.047 -5.514 -1.471 1.00 87.44 90 ILE A C 1
ATOM 655 O O . ILE A 1 90 ? 11.356 -5.654 -2.655 1.00 87.44 90 ILE A O 1
ATOM 659 N N . LEU A 1 91 ? 11.903 -5.040 -0.559 1.00 89.31 91 LEU A N 1
ATOM 660 C CA . LEU A 1 91 ? 13.287 -4.677 -0.882 1.00 89.31 91 LEU A CA 1
ATOM 661 C C . LEU A 1 91 ? 14.100 -5.893 -1.335 1.00 89.31 91 LEU A C 1
ATOM 663 O O . LEU A 1 91 ? 14.803 -5.810 -2.340 1.00 89.31 91 LEU A O 1
ATOM 667 N N . GLU A 1 92 ? 13.969 -7.021 -0.637 1.00 89.75 92 GLU A N 1
ATOM 668 C CA . GLU A 1 92 ? 14.645 -8.270 -1.001 1.00 89.75 92 GLU A CA 1
ATOM 669 C C . GLU A 1 92 ? 14.190 -8.787 -2.365 1.00 89.75 92 GLU A C 1
ATOM 671 O O . GLU A 1 92 ? 15.020 -9.176 -3.181 1.00 89.75 92 GLU A O 1
ATOM 676 N N . ILE A 1 93 ? 12.889 -8.736 -2.660 1.00 88.50 93 ILE A N 1
ATOM 677 C CA . ILE A 1 93 ? 12.343 -9.209 -3.938 1.00 88.50 93 ILE A CA 1
ATOM 678 C C . ILE A 1 93 ? 12.753 -8.296 -5.095 1.00 88.50 93 ILE A C 1
ATOM 680 O O . ILE A 1 93 ? 13.122 -8.790 -6.159 1.00 88.50 93 ILE A O 1
ATOM 684 N N . LEU A 1 94 ? 12.736 -6.972 -4.904 1.00 86.62 94 LEU A N 1
ATOM 685 C CA . LEU A 1 94 ? 13.238 -6.030 -5.909 1.00 86.62 94 LEU A CA 1
ATOM 686 C C . LEU A 1 94 ? 14.739 -6.225 -6.156 1.00 86.62 94 LEU A C 1
ATOM 688 O O . LEU A 1 94 ? 15.165 -6.226 -7.309 1.00 86.62 94 LEU A O 1
ATOM 692 N N . GLY A 1 95 ? 15.527 -6.432 -5.096 1.00 86.62 95 GLY A N 1
ATOM 693 C CA . GLY A 1 95 ? 16.958 -6.718 -5.204 1.00 86.62 95 GLY A CA 1
ATOM 694 C C . GLY A 1 95 ? 17.253 -8.065 -5.869 1.00 86.62 95 GLY A C 1
ATOM 695 O O . GLY A 1 95 ? 18.140 -8.163 -6.709 1.00 86.62 95 GLY A O 1
ATOM 696 N N . ALA A 1 96 ? 16.481 -9.107 -5.561 1.00 86.75 96 ALA A N 1
ATOM 697 C CA . ALA A 1 96 ? 16.602 -10.402 -6.222 1.00 86.75 96 ALA A CA 1
ATOM 698 C C . ALA A 1 96 ? 16.196 -10.325 -7.704 1.00 86.75 96 ALA A C 1
ATOM 700 O O . ALA A 1 96 ? 16.847 -10.938 -8.549 1.00 86.75 96 ALA A O 1
ATOM 701 N N . SER A 1 97 ? 15.163 -9.537 -8.031 1.00 86.69 97 SER A N 1
ATOM 702 C CA . SER A 1 97 ? 14.705 -9.317 -9.410 1.00 86.69 97 SER A CA 1
ATOM 703 C C . SER A 1 97 ? 15.819 -8.747 -10.283 1.00 86.69 97 SER A C 1
ATOM 705 O O . SER A 1 97 ? 16.072 -9.270 -11.366 1.00 86.69 97 SER A O 1
ATOM 707 N N . THR A 1 98 ? 16.533 -7.724 -9.806 1.00 84.62 98 THR A N 1
ATOM 708 C CA . THR A 1 98 ? 17.636 -7.139 -10.579 1.00 84.62 98 THR A CA 1
ATOM 709 C C . THR A 1 98 ? 18.823 -8.070 -10.716 1.00 84.62 98 THR A C 1
ATOM 711 O O . THR A 1 98 ? 19.425 -8.120 -11.784 1.00 84.62 98 THR A O 1
ATOM 714 N N . LEU A 1 99 ? 19.150 -8.827 -9.667 1.00 86.12 99 LEU A N 1
ATOM 715 C CA . LEU A 1 99 ? 20.270 -9.765 -9.692 1.00 86.12 99 LEU A CA 1
ATOM 716 C C . LEU A 1 99 ? 20.019 -10.949 -10.637 1.00 86.12 99 LEU A C 1
ATOM 718 O O . LEU A 1 99 ? 20.943 -11.381 -11.319 1.00 86.12 99 LEU A O 1
ATOM 722 N N . MET A 1 100 ? 18.791 -11.474 -10.682 1.00 84.44 100 MET A N 1
ATOM 723 C CA . MET A 1 100 ? 18.457 -12.662 -11.479 1.00 84.44 100 MET A CA 1
ATOM 724 C C . MET A 1 100 ? 18.047 -12.340 -12.919 1.00 84.44 100 MET A C 1
ATOM 726 O O . MET A 1 100 ? 18.379 -13.099 -13.825 1.00 84.44 100 MET A O 1
ATOM 730 N N . PHE A 1 101 ? 17.317 -11.243 -13.138 1.00 80.75 101 PHE A N 1
ATOM 731 C CA . PHE A 1 101 ? 16.691 -10.937 -14.431 1.00 80.75 101 PHE A CA 1
ATOM 732 C C . PHE A 1 101 ? 17.232 -9.666 -15.092 1.00 80.75 101 PHE A C 1
ATOM 734 O O . PHE A 1 101 ? 16.876 -9.381 -16.232 1.00 80.75 101 PHE A O 1
ATOM 741 N N . GLY A 1 102 ? 18.079 -8.896 -14.401 1.00 79.06 102 GLY A N 1
ATOM 742 C CA . GLY A 1 102 ? 18.649 -7.649 -14.921 1.00 79.06 102 GLY A CA 1
ATOM 743 C C . GLY A 1 102 ? 17.668 -6.474 -14.987 1.00 79.06 102 GLY A C 1
ATOM 744 O O . GLY A 1 102 ? 18.063 -5.390 -15.407 1.00 79.06 102 GLY A O 1
ATOM 745 N N . ASP A 1 103 ? 16.416 -6.661 -14.560 1.00 79.06 103 ASP A N 1
ATOM 746 C CA . ASP A 1 103 ? 15.375 -5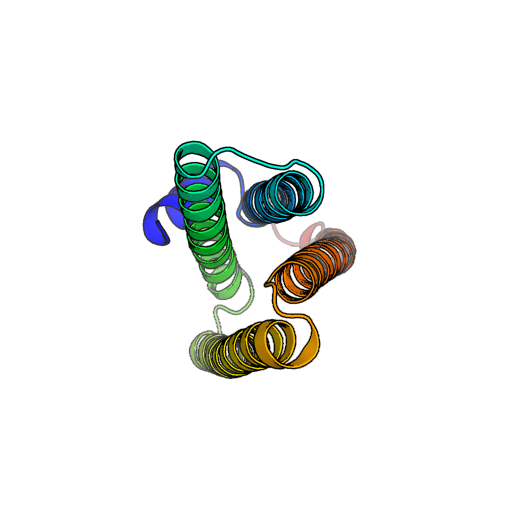.632 -14.564 1.00 79.06 103 ASP A CA 1
ATOM 747 C C . ASP A 1 103 ? 14.415 -5.777 -13.362 1.00 79.06 103 ASP A C 1
ATOM 749 O O . ASP A 1 103 ? 14.334 -6.819 -12.702 1.00 79.06 103 ASP A O 1
ATOM 753 N N . TYR A 1 104 ? 13.678 -4.709 -13.057 1.00 79.12 104 TYR A N 1
ATOM 754 C CA . TYR A 1 104 ? 12.754 -4.604 -11.925 1.00 79.12 104 TYR A CA 1
ATOM 755 C C . TYR A 1 104 ? 11.326 -5.073 -12.241 1.00 79.12 104 TYR A C 1
ATOM 757 O O . TYR A 1 104 ? 10.490 -5.116 -11.336 1.00 79.12 104 TYR A O 1
ATOM 765 N N . THR A 1 105 ? 11.029 -5.439 -13.493 1.00 80.19 105 THR A N 1
ATOM 766 C CA . THR A 1 105 ? 9.675 -5.810 -13.940 1.00 80.19 105 THR A CA 1
ATOM 767 C C . THR A 1 105 ? 9.032 -6.894 -13.065 1.00 80.19 105 THR A C 1
ATOM 769 O O . THR A 1 105 ? 7.882 -6.748 -12.645 1.00 80.19 105 THR A O 1
ATOM 772 N N . ILE A 1 106 ? 9.772 -7.951 -12.710 1.00 80.88 106 ILE A N 1
ATOM 773 C CA . ILE A 1 106 ? 9.252 -9.045 -11.869 1.00 80.88 106 ILE A CA 1
ATOM 774 C C . ILE A 1 106 ? 8.990 -8.570 -10.437 1.00 80.88 106 ILE A C 1
ATOM 776 O O . ILE A 1 106 ? 7.943 -8.879 -9.863 1.00 80.88 106 ILE A O 1
ATOM 780 N N . GLY A 1 107 ? 9.890 -7.759 -9.875 1.00 82.38 107 GLY A N 1
ATOM 781 C CA . GLY A 1 107 ? 9.683 -7.136 -8.569 1.00 82.38 107 GLY A CA 1
ATOM 782 C C . GLY A 1 107 ? 8.435 -6.245 -8.535 1.00 82.38 107 GLY A C 1
ATOM 783 O O . GLY A 1 107 ? 7.641 -6.327 -7.597 1.00 82.38 107 GLY A O 1
ATOM 784 N N . PHE A 1 108 ? 8.187 -5.460 -9.586 1.00 82.12 108 PHE A N 1
ATOM 785 C CA . PHE A 1 108 ? 6.967 -4.660 -9.701 1.00 82.12 108 PHE A CA 1
ATOM 786 C C . PHE A 1 108 ? 5.706 -5.518 -9.848 1.00 82.12 108 PHE A C 1
ATOM 788 O O . PHE A 1 108 ? 4.713 -5.254 -9.166 1.00 82.12 108 PHE A O 1
ATOM 795 N N . MET A 1 109 ? 5.738 -6.588 -10.648 1.00 82.50 109 MET A N 1
ATOM 796 C CA . MET A 1 109 ? 4.614 -7.530 -10.745 1.00 82.50 109 MET A CA 1
ATOM 797 C C . MET A 1 109 ? 4.271 -8.164 -9.391 1.00 82.50 109 MET A C 1
ATOM 799 O O . MET A 1 109 ? 3.092 -8.311 -9.064 1.00 82.50 109 MET A O 1
ATOM 803 N N . PHE A 1 110 ? 5.273 -8.474 -8.564 1.00 85.81 110 PHE A N 1
ATOM 804 C CA . PHE A 1 110 ? 5.044 -8.986 -7.213 1.00 85.81 110 PHE A CA 1
ATOM 805 C C . PHE A 1 110 ? 4.328 -7.964 -6.315 1.00 85.81 110 PHE A C 1
ATOM 807 O O . PHE A 1 110 ? 3.400 -8.318 -5.580 1.00 85.81 110 PHE A O 1
ATOM 814 N N . ILE A 1 111 ? 4.699 -6.682 -6.397 1.00 83.44 111 ILE A N 1
ATOM 815 C CA . ILE A 1 111 ? 4.022 -5.602 -5.660 1.00 83.44 111 ILE A CA 1
ATOM 816 C C . ILE A 1 111 ? 2.570 -5.449 -6.138 1.00 83.44 111 ILE A C 1
ATOM 818 O O . ILE A 1 111 ? 1.666 -5.324 -5.308 1.00 83.44 111 ILE A O 1
ATOM 822 N N . ALA A 1 112 ? 2.314 -5.521 -7.449 1.00 82.69 112 ALA A N 1
ATOM 823 C CA . ALA A 1 112 ? 0.953 -5.497 -7.991 1.00 82.69 112 ALA A CA 1
ATOM 824 C C . ALA A 1 112 ? 0.111 -6.683 -7.498 1.00 82.69 112 ALA A C 1
ATOM 826 O O . ALA A 1 112 ? -1.029 -6.493 -7.072 1.00 82.69 112 ALA A O 1
ATOM 827 N N . ALA A 1 113 ? 0.676 -7.894 -7.486 1.00 85.25 113 ALA A N 1
ATOM 828 C CA . ALA A 1 113 ? 0.002 -9.077 -6.958 1.00 85.25 113 ALA A CA 1
ATOM 829 C C . ALA A 1 113 ? -0.357 -8.906 -5.471 1.00 85.25 113 ALA A C 1
ATOM 831 O O . ALA A 1 113 ? -1.486 -9.188 -5.071 1.00 85.25 113 ALA A O 1
ATOM 832 N N . ASN A 1 114 ? 0.552 -8.357 -4.658 1.00 85.31 114 ASN A N 1
ATOM 833 C CA . ASN A 1 114 ? 0.272 -8.058 -3.251 1.00 85.31 114 ASN A CA 1
ATOM 834 C C . ASN A 1 114 ? -0.817 -6.992 -3.079 1.00 85.31 114 ASN A C 1
ATOM 836 O O . ASN A 1 114 ? -1.669 -7.128 -2.201 1.00 85.31 114 ASN A O 1
ATOM 840 N N . ALA A 1 115 ? -0.848 -5.963 -3.931 1.00 82.62 115 ALA A N 1
ATOM 841 C CA . ALA A 1 115 ? -1.924 -4.973 -3.922 1.00 82.62 115 ALA A CA 1
ATOM 842 C C . ALA A 1 115 ? -3.291 -5.613 -4.232 1.00 82.62 115 ALA A C 1
ATOM 844 O O . ALA A 1 115 ? -4.279 -5.303 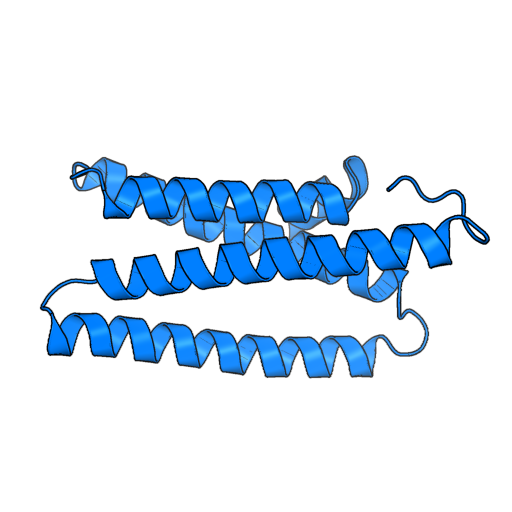-3.566 1.00 82.62 115 ALA A O 1
ATOM 845 N N . LEU A 1 116 ? -3.355 -6.558 -5.177 1.00 82.81 116 LEU A N 1
ATOM 846 C CA . LEU A 1 116 ? -4.574 -7.321 -5.474 1.00 82.81 116 LEU A CA 1
ATOM 847 C C . LEU A 1 116 ? -4.994 -8.224 -4.306 1.00 82.81 116 LEU A C 1
ATOM 849 O O . LEU A 1 116 ? -6.177 -8.269 -3.963 1.00 82.81 116 LEU A O 1
ATOM 853 N N . ILE A 1 117 ? -4.041 -8.891 -3.649 1.00 85.69 117 ILE A N 1
ATOM 854 C CA . ILE A 1 117 ? -4.301 -9.683 -2.436 1.00 85.69 117 ILE A CA 1
ATOM 855 C C . ILE A 1 117 ? -4.860 -8.787 -1.326 1.00 85.69 117 ILE A C 1
ATOM 857 O O . ILE A 1 117 ? -5.837 -9.154 -0.673 1.00 85.69 117 ILE A O 1
ATOM 861 N N . ALA A 1 118 ? -4.306 -7.587 -1.143 1.00 83.06 118 ALA A N 1
ATOM 862 C CA . ALA A 1 118 ? -4.823 -6.619 -0.184 1.00 83.06 118 ALA A CA 1
ATOM 863 C C . ALA A 1 118 ? -6.262 -6.190 -0.527 1.00 83.06 118 ALA A C 1
ATOM 865 O O . ALA A 1 118 ? -7.110 -6.155 0.363 1.00 83.06 118 ALA A O 1
ATOM 866 N N . ILE A 1 119 ? -6.581 -5.945 -1.804 1.00 80.50 119 ILE A N 1
ATOM 867 C CA . ILE A 1 119 ? -7.953 -5.646 -2.258 1.00 80.50 119 ILE A CA 1
ATOM 868 C C . ILE A 1 119 ? -8.904 -6.810 -1.944 1.00 80.50 119 ILE A C 1
ATOM 870 O O . ILE A 1 119 ? -10.001 -6.588 -1.421 1.00 80.50 119 ILE A O 1
ATOM 874 N N . ALA A 1 120 ? -8.493 -8.050 -2.215 1.00 82.44 120 ALA A N 1
ATOM 875 C CA . ALA A 1 120 ? -9.279 -9.240 -1.898 1.00 82.44 120 ALA A CA 1
ATOM 876 C C . ALA A 1 120 ? -9.497 -9.383 -0.381 1.00 82.44 120 ALA A C 1
ATOM 878 O O . ALA A 1 120 ? -10.624 -9.600 0.070 1.00 82.44 120 ALA A O 1
ATOM 879 N N . GLY A 1 121 ? -8.452 -9.162 0.422 1.00 80.88 121 GLY A N 1
ATOM 880 C CA . GLY A 1 121 ? -8.530 -9.148 1.882 1.00 80.88 121 GLY A CA 1
ATOM 881 C C . GLY A 1 121 ? -9.514 -8.098 2.397 1.00 80.88 121 GLY A C 1
ATOM 882 O O . GLY A 1 121 ? -10.417 -8.418 3.172 1.00 80.88 121 GLY A O 1
ATOM 883 N N . VAL A 1 122 ? -9.425 -6.861 1.901 1.00 78.88 122 VAL A N 1
ATOM 884 C CA . VAL A 1 122 ? -10.374 -5.790 2.243 1.00 78.88 122 VAL A CA 1
ATOM 885 C C . VAL A 1 122 ? -11.795 -6.138 1.771 1.00 78.88 122 VAL A C 1
ATOM 887 O O . VAL A 1 122 ? -12.759 -5.757 2.431 1.00 78.88 122 VAL A O 1
ATOM 890 N N . SER A 1 123 ? -11.971 -6.904 0.689 1.00 76.38 123 SER A N 1
ATOM 891 C CA . SER A 1 123 ? -13.288 -7.373 0.201 1.00 76.38 123 SER A CA 1
ATOM 892 C C . SER A 1 123 ? -13.934 -8.374 1.143 1.00 76.38 123 SER A C 1
ATOM 894 O O . SER A 1 123 ? -15.099 -8.210 1.521 1.00 76.38 123 SER A O 1
ATOM 896 N N . LEU A 1 124 ? -13.162 -9.357 1.598 1.00 75.88 124 LEU A N 1
ATOM 897 C CA . LEU A 1 124 ? -13.614 -10.348 2.570 1.00 75.88 124 LEU A CA 1
ATOM 898 C C . LEU A 1 124 ? -13.944 -9.693 3.915 1.00 75.88 124 LEU A C 1
ATOM 900 O O . LEU A 1 124 ? -14.990 -9.963 4.514 1.00 75.88 124 LEU A O 1
ATOM 904 N N . VAL A 1 125 ? -13.085 -8.775 4.361 1.00 71.50 125 VAL A N 1
ATOM 905 C CA . VAL A 1 125 ? -13.273 -8.038 5.611 1.00 71.50 125 VAL A CA 1
ATOM 906 C C . VAL A 1 125 ? -14.470 -7.098 5.514 1.00 71.50 125 VAL A C 1
ATOM 908 O O . VAL A 1 125 ? -15.282 -7.089 6.430 1.00 71.50 125 VAL A O 1
ATOM 911 N N . LYS A 1 126 ? -14.664 -6.380 4.399 1.00 67.75 126 LYS A N 1
ATOM 912 C CA . LYS A 1 126 ? -15.846 -5.531 4.167 1.00 67.75 126 LYS A CA 1
ATOM 913 C C . LYS A 1 126 ? -17.141 -6.342 4.199 1.00 67.75 126 LYS A C 1
ATOM 915 O O . LYS A 1 126 ? -18.119 -5.877 4.782 1.00 67.75 126 LYS A O 1
ATOM 920 N N . SER A 1 127 ? -17.151 -7.542 3.612 1.00 59.66 127 SER A N 1
ATOM 921 C CA . SER A 1 127 ? -18.312 -8.441 3.648 1.00 59.66 127 SER A CA 1
ATOM 922 C C . SER A 1 127 ? -18.662 -8.833 5.089 1.00 59.66 127 SER A C 1
ATOM 924 O O . SER A 1 127 ? -19.789 -8.614 5.539 1.00 59.66 127 SER A O 1
ATOM 926 N N . ARG A 1 128 ? -17.667 -9.270 5.877 1.00 62.66 128 ARG A N 1
ATOM 927 C CA . ARG A 1 128 ? -17.864 -9.548 7.309 1.00 62.66 128 ARG A CA 1
ATOM 928 C C . ARG A 1 128 ? -18.250 -8.304 8.107 1.00 62.66 128 ARG A C 1
ATOM 930 O O . ARG A 1 128 ? -19.171 -8.359 8.917 1.00 62.66 128 ARG A O 1
ATOM 937 N N . TRP A 1 129 ? -17.594 -7.173 7.887 1.00 64.38 129 TRP A N 1
ATOM 938 C CA . TRP A 1 129 ? -17.837 -5.956 8.656 1.00 64.38 129 TRP A CA 1
ATOM 939 C C . TRP A 1 129 ? -19.221 -5.379 8.373 1.00 64.38 129 TRP A C 1
ATOM 941 O O . TRP A 1 129 ? -19.865 -4.959 9.324 1.00 64.38 129 TRP A O 1
ATOM 951 N N . ARG A 1 130 ? -19.757 -5.481 7.147 1.00 58.06 130 ARG A N 1
ATOM 952 C CA . ARG A 1 130 ? -21.172 -5.159 6.872 1.00 58.06 130 ARG A CA 1
ATOM 953 C C . ARG A 1 130 ? -22.129 -6.011 7.706 1.00 58.06 130 ARG A C 1
ATOM 955 O O . ARG A 1 130 ? -23.087 -5.467 8.245 1.00 58.06 130 ARG A O 1
ATOM 962 N N . THR A 1 131 ? -21.854 -7.308 7.863 1.00 52.84 131 THR A N 1
ATOM 963 C CA . THR A 1 131 ? -22.716 -8.202 8.660 1.00 52.84 131 THR A CA 1
ATOM 964 C C . THR A 1 131 ? -22.649 -7.940 10.168 1.00 52.84 131 THR A C 1
ATOM 966 O O . THR A 1 131 ? -23.654 -8.101 10.849 1.00 52.84 131 THR A O 1
ATOM 969 N N . THR A 1 132 ? -21.510 -7.486 10.710 1.00 54.50 132 THR A N 1
ATOM 970 C CA . THR A 1 132 ? -21.375 -7.200 12.156 1.00 54.50 132 THR A CA 1
ATOM 971 C C . THR A 1 132 ? -21.683 -5.743 12.529 1.00 54.50 132 THR A C 1
ATOM 973 O O . THR A 1 132 ? -22.113 -5.484 13.650 1.00 54.50 132 THR A O 1
ATOM 976 N N . TRP A 1 133 ? -21.465 -4.783 11.621 1.00 51.91 133 TRP A N 1
ATOM 977 C CA . TRP A 1 133 ? -21.730 -3.352 11.849 1.00 51.91 133 TRP A CA 1
ATOM 978 C C . TRP A 1 133 ? -23.172 -2.947 11.553 1.00 51.91 133 TRP A C 1
ATOM 980 O O . TRP A 1 133 ? -23.680 -2.050 12.224 1.00 51.91 133 TRP A O 1
ATOM 990 N N . GLY A 1 134 ? -23.851 -3.623 10.616 1.00 46.91 134 GLY A N 1
ATOM 991 C CA . GLY A 1 134 ? -25.237 -3.313 10.239 1.00 46.91 134 GLY A CA 1
ATOM 992 C C . GLY A 1 134 ? -26.251 -3.398 11.387 1.00 46.91 134 GLY A C 1
ATOM 993 O O . GLY A 1 134 ? -27.366 -2.917 11.240 1.00 46.91 134 GLY A O 1
ATOM 994 N N . ILE A 1 135 ? -25.863 -3.964 12.535 1.00 47.41 135 ILE A N 1
ATOM 995 C CA . ILE A 1 135 ? -26.727 -4.127 13.711 1.00 47.41 135 ILE A CA 1
ATOM 996 C C . ILE A 1 135 ? -26.456 -3.063 14.795 1.00 47.41 135 ILE A C 1
ATOM 998 O O . ILE A 1 135 ? -27.316 -2.842 15.641 1.00 47.41 135 ILE A O 1
ATOM 1002 N N . LYS A 1 136 ? -25.295 -2.382 14.811 1.00 46.81 136 LYS A N 1
ATOM 1003 C CA . LYS A 1 136 ? -24.902 -1.546 15.970 1.00 46.81 136 LYS A CA 1
ATOM 1004 C C . LYS A 1 136 ? -24.477 -0.107 15.706 1.00 46.81 136 LYS A C 1
ATOM 1006 O O . LYS A 1 136 ? -24.409 0.654 16.665 1.00 46.81 136 LYS A O 1
ATOM 1011 N N . SER A 1 137 ? -24.217 0.316 14.476 1.00 43.09 137 SER A N 1
ATOM 1012 C CA . SER A 1 137 ? -23.779 1.699 14.261 1.00 43.09 137 SER A CA 1
ATOM 1013 C C . SER A 1 137 ? -24.050 2.135 12.835 1.00 43.09 137 SER A C 1
ATOM 1015 O O . SER A 1 137 ? -23.457 1.580 11.912 1.00 43.09 137 SER A O 1
ATOM 1017 N N . GLY A 1 138 ? -24.900 3.153 12.665 1.00 46.19 138 GLY A N 1
ATOM 1018 C CA . GLY A 1 138 ? -25.159 3.856 11.403 1.00 46.19 138 GLY A CA 1
ATOM 1019 C C . GLY A 1 138 ? -23.953 4.641 10.870 1.00 46.19 138 GLY A C 1
ATOM 1020 O O . GLY A 1 138 ? -24.086 5.798 10.491 1.00 46.19 138 GLY A O 1
ATOM 1021 N N . GLY A 1 139 ? -22.767 4.031 10.874 1.00 41.66 139 GLY A N 1
ATOM 1022 C CA . GLY A 1 139 ? -21.577 4.541 10.210 1.00 41.66 139 GLY A CA 1
ATOM 1023 C C . GLY A 1 139 ? -21.648 4.211 8.724 1.00 41.66 139 GLY A C 1
ATOM 1024 O O . GLY A 1 139 ? -21.871 3.060 8.346 1.00 41.66 139 GLY A O 1
ATOM 1025 N N . ILE A 1 140 ? -21.489 5.229 7.884 1.00 46.41 140 ILE A N 1
ATOM 1026 C CA . ILE A 1 140 ? -21.531 5.103 6.427 1.00 46.41 140 ILE A CA 1
ATOM 1027 C C . ILE A 1 140 ? -20.339 4.245 5.974 1.00 46.41 140 ILE A C 1
ATOM 1029 O O . ILE A 1 140 ? -19.183 4.615 6.177 1.00 46.41 140 ILE A O 1
ATOM 1033 N N . ILE A 1 141 ? -20.645 3.090 5.375 1.00 46.16 141 ILE A N 1
ATOM 1034 C CA . ILE A 1 141 ? -19.703 2.162 4.720 1.00 46.16 141 ILE A CA 1
ATOM 1035 C C . ILE A 1 141 ? -19.631 2.486 3.223 1.00 46.16 141 ILE A C 1
ATOM 1037 O O . ILE A 1 141 ? -20.695 2.735 2.611 1.00 46.16 141 ILE A O 1
#

Sequence (141 aa):
LRPVGGAIADKIGGIRSLYIFLTSVAVLIFLNAFIALSFWIAIIVMFLIMASLGMANGALFQLVPQRFSKDIGIMTGIIGASGALGGVAILEILGASTLMFGDYTIGFMFIAANALIAIAGVSLVKSRWRTTWGIKSGGII

pLDDT: mean 78.16, std 11.29, range [41.66, 92.62]